Protein AF-A0A6V7KBQ4-F1 (afdb_monomer)

Structure (mmCIF, N/CA/C/O backbo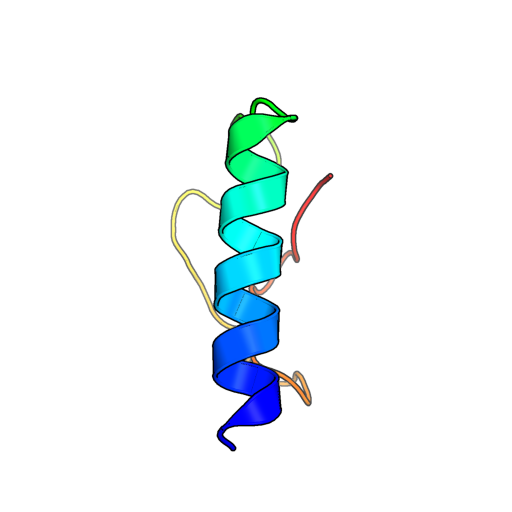ne):
data_AF-A0A6V7KBQ4-F1
#
_entry.id   AF-A0A6V7KBQ4-F1
#
loop_
_atom_site.group_PDB
_atom_site.id
_atom_site.type_symbol
_atom_site.label_atom_id
_atom_site.label_alt_id
_atom_site.label_comp_id
_atom_site.label_asym_id
_atom_site.label_entity_id
_atom_site.label_seq_id
_atom_site.pdbx_PDB_ins_code
_atom_site.Cartn_x
_atom_site.Cartn_y
_atom_site.Cartn_z
_atom_site.occupancy
_atom_site.B_iso_or_equiv
_atom_site.auth_seq_id
_atom_site.auth_comp_id
_atom_site.auth_asym_id
_atom_site.auth_atom_id
_atom_site.pdbx_PDB_model_num
ATOM 1 N N . ALA A 1 1 ? 16.788 -5.554 -0.254 1.00 69.44 1 ALA A N 1
ATOM 2 C CA . ALA A 1 1 ? 15.305 -5.581 -0.236 1.00 69.44 1 ALA A CA 1
ATOM 3 C C . ALA A 1 1 ? 14.657 -6.054 1.087 1.00 69.44 1 ALA A C 1
ATOM 5 O O . ALA A 1 1 ? 13.435 -6.091 1.168 1.00 69.44 1 ALA A O 1
ATOM 6 N N . ARG A 1 2 ? 15.411 -6.370 2.158 1.00 90.06 2 ARG A N 1
ATOM 7 C CA . ARG A 1 2 ? 14.82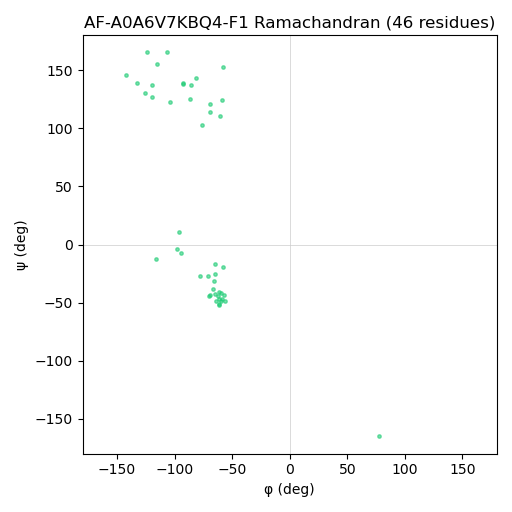6 -6.865 3.425 1.00 90.06 2 ARG A CA 1
ATOM 8 C C . ARG A 1 2 ? 14.050 -5.793 4.199 1.00 90.06 2 ARG A C 1
ATOM 10 O O . ARG A 1 2 ? 12.950 -6.063 4.661 1.00 90.06 2 ARG A O 1
ATOM 17 N N . PHE A 1 3 ? 14.603 -4.582 4.303 1.00 94.62 3 PHE A N 1
ATOM 18 C CA . PHE A 1 3 ? 13.967 -3.475 5.021 1.00 94.62 3 PHE A CA 1
ATOM 19 C C . PHE A 1 3 ? 12.619 -3.082 4.404 1.00 94.62 3 PHE A C 1
ATOM 21 O O . PHE A 1 3 ? 11.618 -3.123 5.103 1.00 94.62 3 PHE A O 1
ATOM 28 N N . GLY A 1 4 ? 12.571 -2.829 3.089 1.00 93.12 4 GLY A N 1
ATOM 29 C CA . GLY A 1 4 ? 11.324 -2.482 2.395 1.00 93.12 4 GLY A CA 1
ATOM 30 C C . GLY A 1 4 ? 10.237 -3.548 2.552 1.00 93.12 4 GLY A C 1
ATOM 31 O O . GLY A 1 4 ? 9.110 -3.222 2.895 1.00 93.12 4 GLY A O 1
ATOM 32 N N . SER A 1 5 ? 10.583 -4.837 2.428 1.00 95.38 5 SER A N 1
ATOM 33 C CA . SER A 1 5 ? 9.613 -5.924 2.636 1.00 95.38 5 SER A CA 1
ATOM 34 C C . SER A 1 5 ? 9.035 -5.939 4.058 1.00 95.38 5 SER A C 1
ATOM 36 O O . SER A 1 5 ? 7.834 -6.138 4.237 1.00 95.38 5 SER A O 1
ATOM 38 N N . MET A 1 6 ? 9.869 -5.706 5.078 1.00 96.69 6 MET A N 1
ATOM 39 C CA . MET A 1 6 ? 9.403 -5.622 6.467 1.00 96.69 6 MET A CA 1
ATOM 40 C C . MET A 1 6 ? 8.569 -4.358 6.705 1.00 96.69 6 MET A C 1
ATOM 42 O O . MET A 1 6 ? 7.505 -4.447 7.313 1.00 96.69 6 MET A O 1
ATOM 46 N N . GLN A 1 7 ? 9.004 -3.211 6.178 1.00 96.25 7 GLN A N 1
ATOM 47 C CA . GLN A 1 7 ? 8.293 -1.938 6.286 1.00 96.25 7 GLN A CA 1
ATOM 48 C C . GLN A 1 7 ? 6.889 -2.031 5.678 1.00 96.25 7 GLN A C 1
ATOM 50 O O . GLN A 1 7 ? 5.923 -1.642 6.329 1.00 96.25 7 GLN A O 1
ATOM 55 N N . THR A 1 8 ? 6.755 -2.599 4.475 1.00 95.44 8 THR A N 1
ATOM 56 C CA . THR A 1 8 ? 5.453 -2.768 3.813 1.00 95.44 8 THR A CA 1
ATOM 57 C C . THR A 1 8 ? 4.522 -3.667 4.621 1.00 95.44 8 THR A C 1
ATOM 59 O O . THR A 1 8 ? 3.358 -3.325 4.809 1.00 95.44 8 THR A O 1
ATOM 62 N N . LYS A 1 9 ? 5.023 -4.792 5.152 1.00 96.19 9 LYS A N 1
ATOM 63 C CA . LYS A 1 9 ? 4.209 -5.717 5.959 1.00 96.19 9 LYS A CA 1
ATOM 64 C C . LYS A 1 9 ? 3.722 -5.074 7.256 1.00 96.19 9 LYS A C 1
ATOM 66 O O . LYS A 1 9 ? 2.5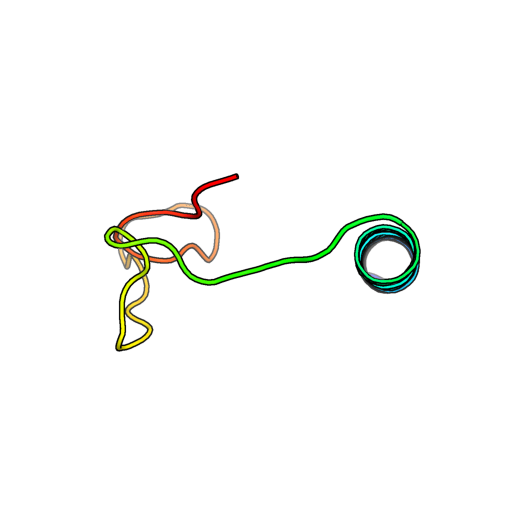36 -5.149 7.560 1.00 96.19 9 LYS A 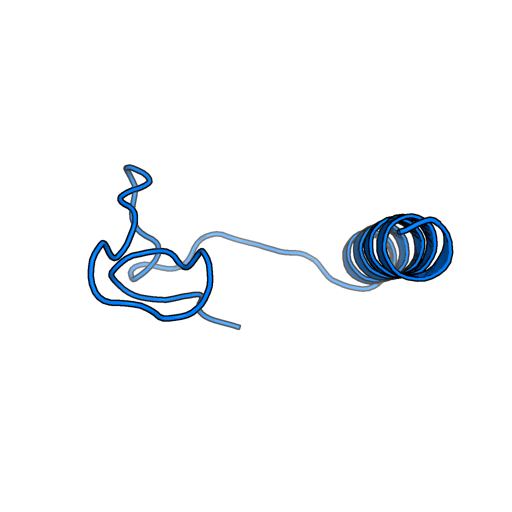O 1
ATOM 71 N N . VAL A 1 10 ? 4.622 -4.434 8.005 1.00 97.12 10 VAL A N 1
ATOM 72 C CA . VAL A 1 10 ? 4.272 -3.769 9.272 1.00 97.12 10 VAL A CA 1
ATOM 73 C C . VAL A 1 10 ? 3.316 -2.601 9.025 1.00 97.12 10 VAL A C 1
ATOM 75 O O . VAL A 1 10 ? 2.330 -2.465 9.746 1.00 97.12 10 VAL A O 1
ATOM 78 N N . GLY A 1 11 ? 3.563 -1.802 7.983 1.00 95.88 11 GLY A N 1
ATOM 79 C CA . GLY A 1 11 ? 2.686 -0.698 7.594 1.00 95.88 11 GLY A CA 1
ATOM 80 C C . GLY A 1 11 ? 1.277 -1.174 7.246 1.00 95.88 11 GLY A C 1
ATOM 81 O O . GLY A 1 11 ? 0.309 -0.659 7.798 1.00 95.88 11 GLY A O 1
ATOM 82 N N . LEU A 1 12 ? 1.161 -2.211 6.410 1.00 95.44 12 LEU A N 1
ATOM 83 C CA . LEU A 1 12 ? -0.134 -2.764 6.011 1.00 95.44 12 LEU A CA 1
ATOM 84 C C . LEU A 1 12 ? -0.924 -3.306 7.210 1.00 95.44 12 LEU A C 1
ATOM 86 O O . LEU A 1 12 ? -2.095 -2.972 7.370 1.00 95.44 12 LEU A O 1
ATOM 90 N N . VAL A 1 13 ? -0.283 -4.093 8.081 1.00 96.69 13 VAL A N 1
ATOM 91 C CA . VAL A 1 13 ? -0.938 -4.626 9.289 1.00 96.69 13 VAL A CA 1
ATOM 92 C C . VAL A 1 13 ? -1.429 -3.492 10.183 1.00 96.69 13 VAL A C 1
ATOM 94 O O . VAL A 1 13 ? -2.546 -3.551 10.693 1.00 96.69 13 VAL A O 1
ATOM 97 N N . LYS A 1 14 ? -0.629 -2.435 10.354 1.0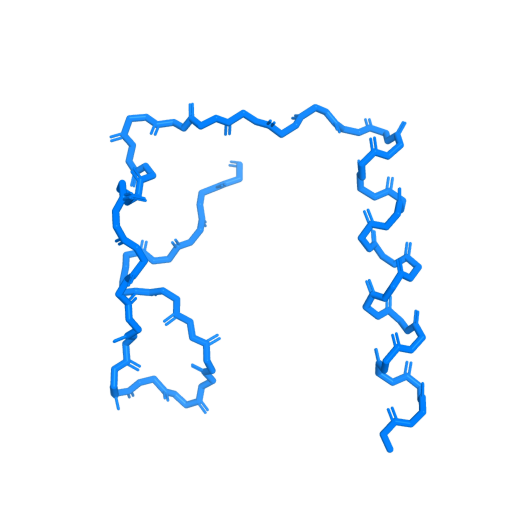0 97.12 14 LYS A N 1
ATOM 98 C CA . LYS A 1 14 ? -1.020 -1.305 11.195 1.00 97.12 14 LYS A CA 1
ATOM 99 C C . LYS A 1 14 ? -2.205 -0.534 10.608 1.00 97.12 14 LYS A C 1
ATOM 101 O O . LYS A 1 14 ? -3.079 -0.142 11.377 1.00 97.12 14 LYS A O 1
ATOM 106 N N . ILE A 1 15 ? -2.274 -0.360 9.288 1.00 95.00 15 ILE A N 1
ATOM 107 C CA . ILE A 1 15 ? -3.425 0.275 8.625 1.00 95.00 15 ILE A CA 1
ATOM 108 C C . ILE A 1 15 ? -4.692 -0.550 8.874 1.00 95.00 15 ILE A C 1
ATOM 110 O O . ILE A 1 15 ? -5.659 -0.020 9.407 1.00 95.00 15 ILE A O 1
ATOM 114 N N . LEU A 1 16 ? -4.657 -1.860 8.610 1.00 95.00 16 LEU A N 1
ATOM 115 C CA . LEU A 1 16 ? -5.825 -2.736 8.782 1.00 95.00 16 LEU A CA 1
ATOM 116 C C . LEU A 1 16 ? -6.289 -2.865 10.244 1.00 95.00 16 LEU A C 1
ATOM 118 O O . LEU A 1 16 ? -7.452 -3.153 10.498 1.00 95.00 16 LEU A O 1
ATOM 122 N N . GLN A 1 17 ? -5.394 -2.666 11.217 1.00 97.25 17 GLN A N 1
ATOM 123 C CA . GLN A 1 17 ? -5.746 -2.695 12.641 1.00 97.25 17 GLN A CA 1
ATOM 124 C C . GLN A 1 17 ? -6.424 -1.416 13.144 1.00 97.25 17 GLN A C 1
ATOM 126 O O . GLN A 1 17 ? -7.118 -1.474 14.155 1.00 97.25 17 GLN A O 1
ATOM 131 N N . ASN A 1 18 ? -6.160 -0.261 12.525 1.00 96.62 18 ASN A N 1
ATOM 132 C CA . ASN A 1 18 ? -6.603 1.042 13.047 1.00 96.62 18 ASN A CA 1
ATOM 133 C C . ASN A 1 18 ? -7.590 1.754 12.113 1.00 96.62 18 ASN A C 1
ATOM 135 O O . ASN A 1 18 ? -8.206 2.733 12.527 1.00 96.62 18 ASN A O 1
ATOM 139 N N . CYS A 1 19 ? -7.742 1.282 10.876 1.00 93.31 19 CYS A N 1
ATOM 140 C CA . CYS A 1 19 ? -8.581 1.894 9.857 1.00 93.31 19 CYS A CA 1
ATOM 141 C C . CYS A 1 19 ? -9.452 0.834 9.175 1.00 93.31 19 CYS A C 1
ATOM 143 O O . CYS A 1 19 ? -8.974 -0.248 8.832 1.00 93.31 19 CYS A O 1
ATOM 145 N N . THR A 1 20 ? -10.713 1.178 8.920 1.00 90.62 20 THR A N 1
ATOM 146 C CA . THR A 1 20 ? -11.581 0.418 8.016 1.00 90.62 20 THR A CA 1
ATOM 147 C C . THR A 1 20 ? -11.362 0.935 6.601 1.00 90.62 20 THR A C 1
ATOM 149 O O . THR A 1 20 ? -11.483 2.134 6.362 1.00 90.62 20 THR A O 1
ATOM 152 N N . VAL A 1 21 ? -11.026 0.041 5.674 1.00 88.44 21 VAL A N 1
ATOM 153 C CA . VAL A 1 21 ? -10.854 0.361 4.253 1.00 88.44 21 VAL A CA 1
ATOM 154 C C . VAL A 1 21 ? -12.086 -0.143 3.514 1.00 88.44 21 VAL A C 1
ATOM 156 O O . VAL A 1 21 ? -12.390 -1.332 3.599 1.00 88.44 21 VAL A O 1
ATOM 159 N N . ASP A 1 22 ? -12.777 0.749 2.811 1.00 89.75 22 ASP A N 1
ATOM 160 C CA . ASP A 1 22 ? -13.963 0.424 2.015 1.00 89.75 22 ASP A CA 1
ATOM 161 C C . ASP A 1 22 ? -13.775 0.863 0.556 1.00 89.75 22 ASP A C 1
ATOM 163 O O . ASP A 1 22 ? -12.843 1.606 0.230 1.00 89.75 22 ASP A O 1
ATOM 167 N N . VAL A 1 23 ? -14.633 0.372 -0.336 1.00 87.75 23 VAL A N 1
ATOM 168 C CA . VAL A 1 23 ? -14.599 0.743 -1.752 1.00 87.75 23 VAL A CA 1
ATOM 169 C C . VAL A 1 23 ? -15.394 2.029 -1.955 1.00 87.75 23 VAL A C 1
ATOM 171 O O . VAL A 1 23 ? -16.479 2.200 -1.410 1.00 87.75 23 VAL A O 1
ATOM 174 N N . CYS A 1 24 ? -14.869 2.947 -2.760 1.00 85.31 24 CYS A N 1
ATOM 175 C CA . CYS A 1 24 ? -15.588 4.165 -3.130 1.00 85.31 24 CYS A CA 1
ATOM 176 C C . CYS A 1 24 ? -16.076 4.074 -4.581 1.00 85.31 24 CYS A C 1
ATOM 178 O O . CYS A 1 24 ? -15.585 3.252 -5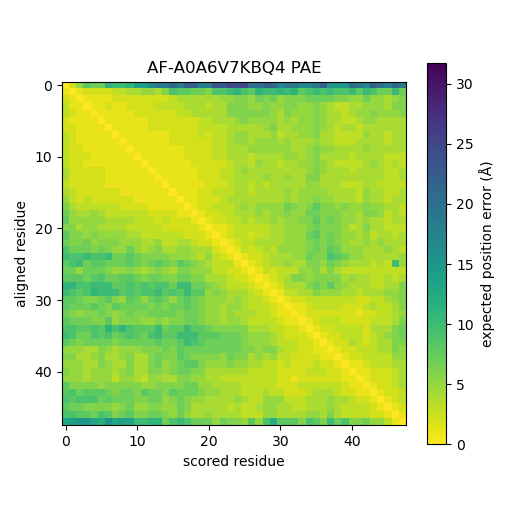.354 1.00 85.31 24 CYS A O 1
ATOM 180 N N . ASP A 1 25 ? -16.988 4.959 -4.990 1.00 86.81 25 ASP A N 1
ATOM 181 C CA . ASP A 1 25 ? -17.529 4.978 -6.363 1.00 86.81 25 ASP A CA 1
ATOM 182 C C . ASP A 1 25 ? -16.457 5.156 -7.451 1.00 86.81 25 ASP A C 1
ATOM 184 O O . ASP A 1 25 ? -16.684 4.856 -8.620 1.00 86.81 25 ASP A O 1
ATOM 188 N N . LYS A 1 26 ? -15.280 5.662 -7.070 1.00 85.38 26 LYS A N 1
ATOM 189 C CA . LYS A 1 26 ? -14.141 5.897 -7.963 1.00 85.38 26 LYS A CA 1
ATOM 190 C C . LYS A 1 26 ? -13.152 4.730 -7.986 1.00 85.38 26 LYS A C 1
ATOM 192 O O . LYS A 1 26 ? -12.205 4.760 -8.762 1.00 85.38 26 LYS A O 1
ATOM 197 N N . THR A 1 27 ? -13.330 3.725 -7.129 1.00 87.50 27 THR A N 1
ATOM 198 C CA . THR A 1 27 ? -12.456 2.552 -7.092 1.00 87.50 27 THR A CA 1
ATOM 199 C C . THR A 1 27 ? -12.674 1.715 -8.351 1.00 87.50 27 THR A C 1
ATOM 201 O O . THR A 1 27 ? -13.776 1.225 -8.600 1.00 87.50 27 THR A O 1
ATOM 204 N N . ASP A 1 28 ? -11.609 1.509 -9.128 1.00 86.31 28 ASP A N 1
ATOM 205 C CA . ASP A 1 28 ? -11.656 0.656 -10.313 1.00 86.31 28 ASP A CA 1
ATOM 206 C C . ASP A 1 28 ? -12.077 -0.773 -9.951 1.00 86.31 28 ASP A C 1
ATOM 208 O O . ASP A 1 28 ? -11.445 -1.450 -9.137 1.00 86.31 28 ASP A O 1
ATOM 212 N N . ARG A 1 29 ? -13.135 -1.271 -10.600 1.00 83.31 29 ARG A N 1
ATOM 213 C CA . ARG A 1 29 ? -13.635 -2.638 -10.374 1.00 83.31 29 ARG A CA 1
ATOM 214 C C . ARG A 1 29 ? -12.697 -3.709 -10.936 1.00 83.31 29 ARG A C 1
ATOM 216 O O . ARG A 1 29 ? -12.694 -4.837 -10.452 1.00 83.31 29 ARG A O 1
ATOM 223 N N . THR A 1 30 ? -11.926 -3.360 -11.966 1.00 88.50 30 THR A N 1
ATOM 224 C CA . THR A 1 30 ? -10.897 -4.222 -12.558 1.00 88.50 30 THR A CA 1
ATOM 225 C C . THR A 1 30 ? -9.555 -3.533 -12.429 1.00 88.50 30 THR A C 1
ATOM 227 O O . THR A 1 30 ? -9.397 -2.398 -12.864 1.00 88.50 30 THR A O 1
ATOM 230 N N . TYR A 1 31 ? -8.580 -4.232 -11.859 1.00 86.31 31 TYR A N 1
ATOM 231 C CA . TYR A 1 31 ? -7.238 -3.696 -11.708 1.00 86.31 31 TYR A CA 1
ATOM 232 C C . TYR A 1 31 ? -6.543 -3.580 -13.073 1.00 86.31 31 TYR A C 1
ATOM 234 O O . TYR A 1 31 ? -6.261 -4.595 -13.713 1.00 86.31 31 TYR A O 1
ATOM 242 N N . GLN A 1 32 ? -6.261 -2.347 -13.499 1.00 91.19 32 GLN A N 1
ATOM 243 C CA . GLN A 1 32 ? -5.452 -2.034 -14.678 1.00 91.19 32 GLN A CA 1
ATOM 244 C C . GLN A 1 32 ? -4.227 -1.218 -14.260 1.00 91.19 32 GLN A C 1
ATOM 246 O O . GLN A 1 32 ? -4.315 -0.327 -13.416 1.00 91.19 32 GLN A O 1
ATOM 251 N N . MET A 1 33 ? -3.069 -1.560 -14.822 1.00 91.56 33 MET A N 1
ATOM 252 C CA . MET A 1 33 ? -1.786 -0.948 -14.485 1.00 91.56 33 MET A CA 1
ATOM 253 C C . MET A 1 33 ? -1.485 0.215 -15.428 1.00 91.56 33 MET A C 1
ATOM 255 O O . MET A 1 33 ? -1.633 0.081 -16.639 1.00 91.56 33 MET A O 1
ATOM 259 N N . ASN A 1 34 ? -0.967 1.320 -14.891 1.00 92.69 34 ASN A N 1
ATOM 260 C CA . ASN A 1 34 ? -0.480 2.415 -15.722 1.00 92.69 34 ASN A CA 1
ATOM 261 C C . ASN A 1 34 ? 0.884 2.066 -16.342 1.00 92.69 34 ASN A C 1
ATOM 263 O O . ASN A 1 34 ? 1.921 2.166 -15.685 1.00 92.69 34 ASN A O 1
ATOM 267 N N . GLU A 1 35 ? 0.894 1.700 -17.623 1.00 90.44 35 GLU A N 1
ATOM 268 C CA . GLU A 1 35 ? 2.109 1.320 -18.363 1.00 90.44 35 GLU A CA 1
ATOM 269 C C . GLU A 1 35 ? 3.124 2.464 -18.529 1.00 90.44 35 GLU A C 1
ATOM 271 O O . GLU A 1 35 ? 4.286 2.225 -18.854 1.00 90.44 35 GLU A O 1
ATOM 276 N N . ARG A 1 36 ? 2.705 3.718 -18.316 1.00 92.12 36 ARG A N 1
ATOM 277 C CA . ARG A 1 36 ? 3.557 4.908 -18.473 1.00 92.12 36 ARG A CA 1
ATOM 278 C C . ARG A 1 36 ? 4.128 5.409 -17.148 1.00 92.12 36 ARG A C 1
ATOM 280 O O . ARG A 1 36 ? 4.892 6.375 -17.144 1.00 92.12 36 ARG A O 1
ATOM 287 N N . ALA A 1 37 ? 3.746 4.801 -16.026 1.00 91.88 37 ALA A N 1
ATOM 288 C CA . ALA A 1 37 ? 4.183 5.234 -14.710 1.00 91.88 37 ALA A CA 1
ATOM 289 C C . ALA A 1 37 ? 5.577 4.694 -14.359 1.00 91.88 37 ALA A C 1
ATOM 291 O O . ALA A 1 37 ? 5.926 3.557 -14.660 1.00 91.88 37 ALA A O 1
ATOM 292 N N . PHE A 1 38 ? 6.372 5.516 -13.664 1.00 92.62 38 PHE A N 1
ATOM 293 C CA . PHE A 1 38 ? 7.699 5.120 -13.176 1.00 92.62 38 PHE A CA 1
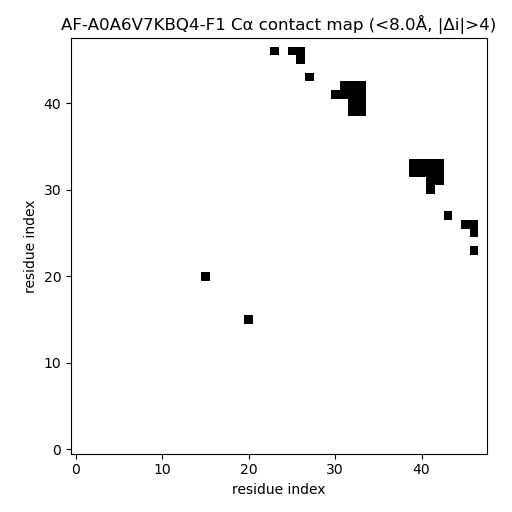ATOM 294 C C . PHE A 1 38 ? 7.635 4.013 -12.108 1.00 92.62 38 PHE A C 1
ATOM 296 O O . PHE A 1 38 ? 8.545 3.195 -11.999 1.00 92.62 38 PHE A O 1
ATOM 303 N N . LEU A 1 39 ? 6.561 3.992 -11.313 1.00 90.88 39 LEU A N 1
ATOM 304 C CA . LEU A 1 39 ? 6.284 2.969 -10.306 1.00 90.88 39 LEU A CA 1
ATOM 305 C C . LEU A 1 39 ? 5.024 2.193 -10.681 1.00 90.88 39 LEU A C 1
ATOM 307 O O . LEU A 1 39 ? 4.137 2.728 -11.343 1.00 90.88 39 LEU A O 1
ATOM 311 N N . LEU A 1 40 ? 4.922 0.957 -10.187 1.00 89.88 40 LEU A N 1
ATOM 312 C CA . LEU A 1 40 ? 3.711 0.152 -10.306 1.00 89.88 40 LEU A CA 1
ATOM 313 C C . LEU A 1 40 ? 2.546 0.868 -9.611 1.00 89.88 40 LEU A C 1
ATOM 315 O O . LEU A 1 40 ? 2.519 0.968 -8.384 1.00 89.88 40 LEU A O 1
ATOM 319 N N . THR A 1 41 ? 1.587 1.350 -10.394 1.00 92.44 41 THR A N 1
ATOM 320 C 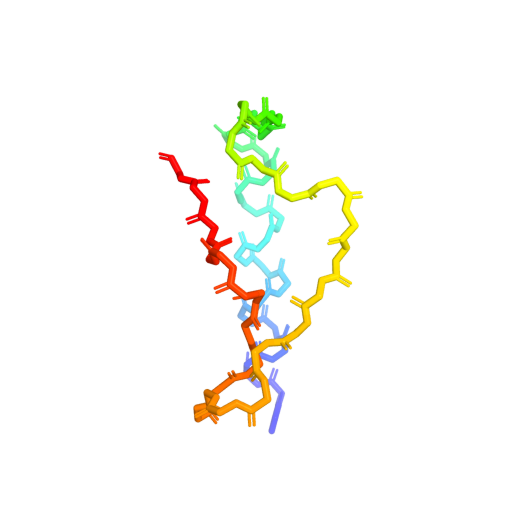CA . THR A 1 41 ? 0.400 2.050 -9.897 1.00 92.44 41 THR A CA 1
ATOM 321 C C . THR A 1 41 ? -0.824 1.666 -10.726 1.00 92.44 41 THR A C 1
ATOM 323 O O . THR A 1 41 ? -0.686 1.430 -11.932 1.00 92.44 41 THR A O 1
ATOM 326 N N . PRO A 1 42 ? -2.020 1.598 -10.112 1.00 91.56 42 PRO A N 1
ATOM 327 C CA . PRO A 1 42 ? -3.268 1.541 -10.865 1.00 91.56 42 PRO A CA 1
ATOM 328 C C . PRO A 1 42 ? -3.419 2.756 -11.790 1.00 91.56 42 PRO A C 1
ATOM 330 O O . PRO A 1 42 ? -2.887 3.831 -11.492 1.00 91.56 42 PRO A O 1
ATOM 333 N N . GLU A 1 43 ? -4.153 2.578 -12.889 1.00 90.56 43 GLU A N 1
ATOM 334 C CA . GLU A 1 43 ? -4.400 3.617 -13.897 1.00 90.56 43 GLU A CA 1
ATOM 335 C C . GLU A 1 43 ? -5.036 4.880 -13.297 1.00 90.56 43 GLU A C 1
ATOM 337 O O . GLU A 1 43 ? -4.491 5.970 -13.484 1.00 90.56 43 GLU A O 1
ATOM 342 N N . ASN A 1 44 ? -6.100 4.734 -12.498 1.00 88.69 44 ASN A N 1
ATOM 343 C CA . ASN A 1 44 ? -6.814 5.865 -11.890 1.00 88.69 44 ASN A CA 1
ATOM 344 C C . ASN A 1 44 ? -6.367 6.189 -10.450 1.00 88.69 44 ASN A C 1
ATOM 346 O O . ASN A 1 44 ? -6.975 7.020 -9.774 1.00 88.69 44 ASN A O 1
ATOM 350 N N . GLY A 1 45 ? -5.269 5.585 -9.982 1.00 86.31 45 GLY A N 1
ATOM 351 C CA . GLY A 1 45 ? -4.726 5.824 -8.643 1.00 86.31 45 GLY A CA 1
ATOM 352 C C . GLY A 1 45 ? -5.489 5.110 -7.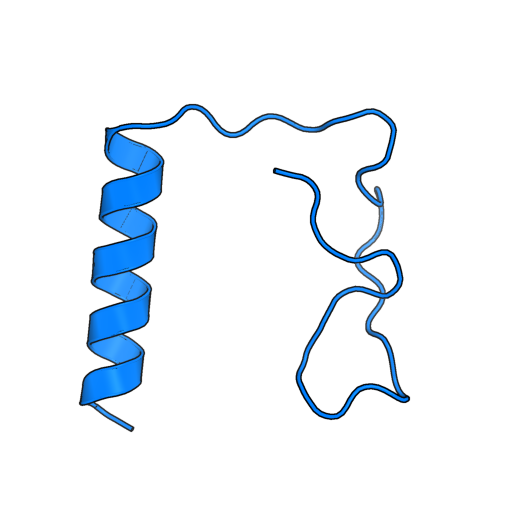519 1.00 86.31 45 GLY A C 1
ATOM 353 O O . GLY A 1 45 ? -6.239 4.164 -7.743 1.00 86.31 45 GLY A O 1
ATOM 354 N N . VAL A 1 46 ? -5.239 5.532 -6.276 1.00 86.69 46 VAL A N 1
ATOM 355 C CA . VAL A 1 46 ? -5.907 5.020 -5.068 1.00 86.69 46 VAL A CA 1
ATOM 356 C C . VAL A 1 46 ? -6.504 6.202 -4.314 1.00 86.69 46 VAL A C 1
ATOM 358 O O . VAL A 1 46 ? -5.817 7.195 -4.077 1.00 86.69 46 VAL A O 1
ATOM 361 N N . TYR A 1 47 ? -7.774 6.087 -3.940 1.00 85.19 47 TYR A N 1
ATOM 362 C CA . TYR A 1 47 ? -8.495 7.086 -3.154 1.00 85.19 47 TYR A CA 1
ATOM 363 C C . TYR A 1 47 ? -8.393 6.741 -1.663 1.00 85.19 47 TYR A C 1
ATOM 365 O O . TYR A 1 47 ? -8.465 5.564 -1.305 1.00 85.19 47 TYR A O 1
ATOM 373 N N . VAL A 1 48 ? -8.190 7.759 -0.821 1.00 78.38 48 VAL A N 1
ATOM 374 C CA . VAL A 1 48 ? -7.988 7.647 0.636 1.00 78.38 48 VAL A CA 1
ATOM 375 C C . VAL A 1 48 ? -9.031 8.457 1.381 1.00 78.38 48 VAL A C 1
ATOM 377 O O . VAL A 1 48 ? -9.361 9.557 0.880 1.00 78.38 48 VAL A O 1
#

Organism: NCBI:txid1563983

Solvent-accessible surface area (backbone atoms only — not comparable to full-atom values): 3333 Å² total; per-residue (Å²): 117,70,65,62,56,52,52,53,53,54,51,52,53,53,46,65,73,77,45,90,86,80,87,53,98,82,55,70,92,64,93,47,70,34,87,86,51,96,57,98,42,49,63,91,61,84,90,129

Sequence (48 aa):
ARFGSMQTKVGLVKILQNCTVDVCDKTDRTYQMNERAFLLTPENGVYV

pLDDT: mean 90.74, std 5.28, range [69.44, 97.25]

Radius of gyration: 13.32 Å; Cα contacts (8 Å, |Δi|>4): 17; chains: 1; bounding box: 33×14×32 Å

Foldseek 3Di:
DVVVVVVVVVVVVVCVVPHDDDDDPQDDPDFDFDPPDPDTAGPSGDDD

Secondary structure (DSSP, 8-state):
-HHHHHHHHHHHHHHHHH------TTS-SS--B-TT-SS--BTT----

Mean predicted aligned error: 4.54 Å